Protein AF-A0A5C5FZW7-F1 (afdb_monomer)

Sequence (144 aa):
APRQLNELQSGMYRDGVKEFIIVDCRFDYEYEGGHIDGAINLSELADVEARLLNSANPPQPSTSDCAPAEGKTVLIFHCEFSAKRAPTSAKHLRNQDRQKNFAAYPNIFYPELYILQGGYEAYYKAYPVSPPHTCSAPLAGQDG

Solvent-accessible surface area (backbone atoms only — not comparable to full-atom values): 8297 Å² total; per-residue (Å²): 78,49,69,59,54,54,41,49,75,72,51,76,49,56,93,55,36,56,44,74,46,39,38,33,29,37,54,69,70,58,46,74,75,56,59,65,88,84,49,44,80,40,58,47,65,68,50,46,40,44,65,58,73,63,37,99,75,56,61,77,63,28,43,82,88,52,68,53,97,71,28,37,59,35,39,36,29,18,16,60,55,34,80,52,55,15,54,50,48,53,53,51,48,53,51,53,39,45,61,76,24,54,94,53,65,85,29,23,54,62,57,45,68,46,67,35,54,43,13,50,56,47,28,39,76,75,55,69,67,77,72,89,73,76,73,79,73,77,80,78,83,86,80,134

Radius of gyration: 17.99 Å; Cα contacts (8 Å, |Δi|>4): 221; chains: 1; bounding box: 35×36×67 Å

Organism: NCBI:txid5288

Foldseek 3Di:
DLVVVVCVVVVVPQQAELEEAEEELEDPVVVLQDDDPRHDYDVDLVSLCCVAPVDPDQADWDAPVDADNSHAYAYEFFYQQLPPRRVVSQVSNVVVQCVVCVVVPPTGRHNHYYYDHGGPNVNCVVPPDDNDDPPPDPPDDDDD

Structure (mmCIF, N/CA/C/O backbone):
data_AF-A0A5C5FZW7-F1
#
_entry.id   AF-A0A5C5FZW7-F1
#
loop_
_atom_site.group_PDB
_atom_site.id
_atom_site.type_symbol
_atom_site.label_atom_id
_atom_site.label_alt_id
_atom_site.label_comp_id
_atom_site.label_asym_id
_atom_site.label_entity_id
_atom_site.label_seq_id
_atom_site.pdbx_PDB_ins_code
_atom_site.Cartn_x
_atom_site.Cartn_y
_atom_site.Cartn_z
_atom_site.occupancy
_atom_site.B_iso_or_equiv
_atom_site.auth_seq_id
_atom_site.auth_comp_id
_atom_site.auth_asym_id
_atom_site.auth_atom_id
_atom_site.pdbx_PDB_model_num
ATOM 1 N N . ALA A 1 1 ? -10.635 -5.427 -1.642 1.00 92.75 1 ALA A N 1
ATOM 2 C CA . ALA A 1 1 ? -11.636 -5.321 -0.548 1.00 92.75 1 ALA A CA 1
ATOM 3 C C . ALA A 1 1 ? -11.242 -6.230 0.626 1.00 92.75 1 ALA A C 1
ATOM 5 O O . ALA A 1 1 ? -10.437 -7.126 0.387 1.00 92.75 1 ALA A O 1
ATOM 6 N N . PRO A 1 2 ? -11.791 -6.060 1.850 1.00 96.38 2 PRO A N 1
ATOM 7 C CA . PRO A 1 2 ? -11.412 -6.849 3.033 1.00 96.38 2 PRO A CA 1
ATOM 8 C C . PRO A 1 2 ? -11.399 -8.362 2.829 1.00 96.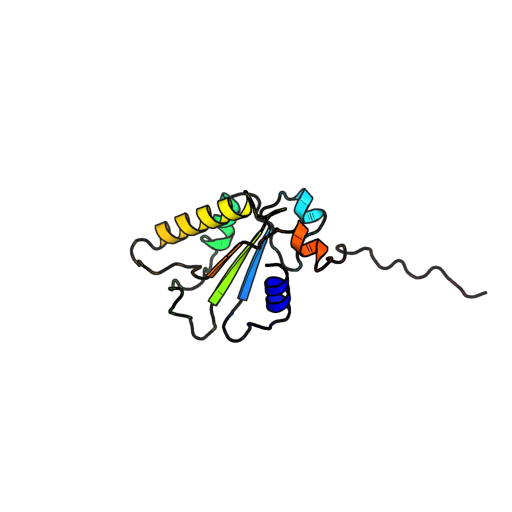38 2 PRO A C 1
ATOM 10 O O . PRO A 1 2 ? -10.430 -9.026 3.177 1.00 96.38 2 PRO A O 1
ATOM 13 N N . ARG A 1 3 ? -12.432 -8.896 2.168 1.00 97.38 3 ARG A N 1
ATOM 14 C CA . ARG A 1 3 ? -12.528 -10.325 1.851 1.00 97.38 3 ARG A CA 1
ATOM 15 C C . ARG A 1 3 ? -11.307 -10.861 1.094 1.00 97.38 3 ARG A C 1
ATOM 17 O O . ARG A 1 3 ? -10.794 -11.908 1.457 1.00 97.38 3 ARG A O 1
ATOM 24 N N . GLN A 1 4 ? -10.834 -10.140 0.079 1.00 96.8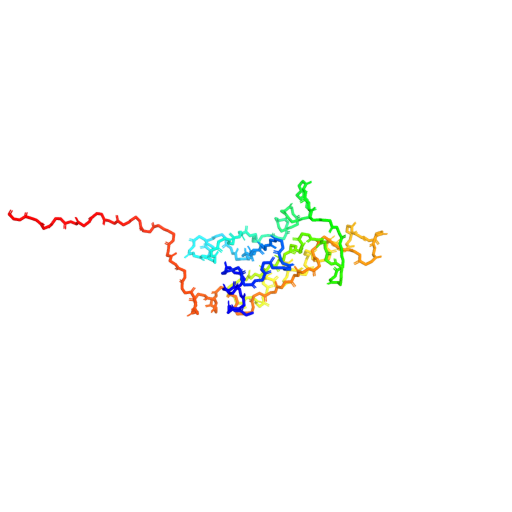8 4 GLN A N 1
ATOM 25 C CA . GLN A 1 4 ? -9.694 -10.582 -0.733 1.00 96.88 4 GLN A CA 1
ATOM 26 C C . GLN A 1 4 ? -8.389 -10.579 0.066 1.00 96.88 4 GLN A C 1
ATOM 28 O O . GLN A 1 4 ? -7.539 -11.431 -0.159 1.00 96.88 4 GLN A O 1
ATOM 33 N N . LEU A 1 5 ? -8.231 -9.639 1.005 1.00 97.12 5 LEU A N 1
ATOM 34 C CA . LEU A 1 5 ? -7.070 -9.626 1.891 1.00 97.12 5 LEU A CA 1
ATOM 35 C C . LEU A 1 5 ? -7.092 -10.826 2.847 1.00 97.12 5 LEU A C 1
ATOM 37 O O . LEU A 1 5 ? -6.075 -11.492 3.001 1.00 97.12 5 LEU A O 1
ATOM 41 N N . ASN A 1 6 ? -8.257 -11.159 3.404 1.00 96.31 6 ASN A N 1
ATOM 42 C CA . ASN A 1 6 ? -8.406 -12.345 4.246 1.00 96.31 6 ASN A CA 1
ATOM 43 C C . ASN A 1 6 ? -8.139 -13.653 3.464 1.00 96.31 6 ASN A C 1
ATOM 45 O O . ASN A 1 6 ? -7.450 -14.540 3.956 1.00 96.31 6 ASN A O 1
ATOM 49 N N . GLU A 1 7 ? -8.623 -13.765 2.220 1.00 96.25 7 GLU A N 1
ATOM 50 C CA . GLU A 1 7 ? -8.307 -14.892 1.317 1.00 96.25 7 GLU A CA 1
ATOM 51 C C . GLU A 1 7 ? -6.802 -14.966 0.977 1.00 96.25 7 GLU A C 1
ATOM 53 O O . GLU A 1 7 ? -6.219 -16.049 0.888 1.00 96.25 7 GLU A O 1
ATOM 58 N N . LEU A 1 8 ? -6.139 -13.816 0.815 1.00 95.62 8 LEU A N 1
ATOM 59 C CA . LEU A 1 8 ? -4.690 -13.750 0.620 1.00 95.62 8 LEU A CA 1
ATOM 60 C C . LEU A 1 8 ? -3.930 -14.272 1.841 1.00 95.62 8 LEU A C 1
ATOM 62 O O . LEU A 1 8 ? -3.050 -15.120 1.688 1.00 95.62 8 LEU A O 1
ATOM 66 N N . GLN A 1 9 ? -4.320 -13.846 3.042 1.00 94.88 9 GLN A N 1
ATOM 67 C CA . GLN A 1 9 ? -3.727 -14.316 4.295 1.00 94.88 9 GLN A CA 1
ATOM 68 C C . GLN A 1 9 ? -3.982 -15.808 4.553 1.00 94.88 9 GLN A C 1
ATOM 70 O O . GLN A 1 9 ? -3.108 -16.491 5.084 1.00 94.88 9 GLN A O 1
ATOM 75 N N . SER A 1 10 ? -5.117 -16.361 4.107 1.00 94.50 10 SER A N 1
ATOM 76 C CA . SER A 1 10 ? -5.382 -17.805 4.202 1.00 94.50 10 SER A CA 1
ATOM 77 C C . SER A 1 10 ? -4.556 -18.649 3.221 1.00 94.50 10 SER A C 1
ATOM 79 O O . SER A 1 10 ? -4.626 -19.877 3.254 1.00 94.50 10 SER A O 1
ATOM 81 N N . GLY A 1 11 ? -3.783 -18.018 2.330 1.00 93.69 11 GLY A N 1
ATOM 82 C CA . GLY A 1 11 ? -2.943 -18.695 1.346 1.00 93.69 11 GLY A CA 1
ATOM 83 C C . GLY A 1 11 ? -3.659 -19.082 0.052 1.00 93.69 11 GLY A C 1
ATOM 84 O O . GLY A 1 11 ? -3.119 -19.883 -0.707 1.00 93.69 11 GLY A O 1
ATOM 85 N N . MET A 1 12 ? -4.838 -18.519 -0.234 1.00 93.50 12 MET A N 1
ATOM 86 C CA . MET A 1 12 ? -5.625 -18.868 -1.426 1.00 93.50 12 MET A CA 1
ATOM 87 C C . MET A 1 12 ? -4.918 -18.523 -2.754 1.00 93.50 12 MET A C 1
ATOM 89 O O . MET A 1 12 ? -5.231 -19.118 -3.779 1.00 93.50 12 MET A O 1
ATOM 93 N N . TYR A 1 13 ? -3.949 -17.599 -2.745 1.00 90.75 13 TYR A N 1
ATOM 94 C CA . TYR A 1 13 ? -3.247 -17.108 -3.944 1.00 90.75 13 TYR A CA 1
ATOM 95 C C . TYR A 1 13 ? -1.761 -17.518 -4.019 1.00 90.75 13 TYR A C 1
ATOM 97 O O . TYR A 1 13 ? -0.978 -16.879 -4.723 1.00 90.75 13 TYR A O 1
ATOM 105 N N . ARG A 1 14 ? -1.350 -18.576 -3.303 1.00 88.38 14 ARG A N 1
ATOM 106 C CA . ARG A 1 14 ? 0.059 -19.023 -3.225 1.00 88.38 14 ARG A CA 1
ATOM 107 C C . ARG A 1 14 ? 0.693 -19.361 -4.578 1.00 88.38 14 ARG A C 1
ATOM 109 O O . ARG A 1 14 ? 1.889 -19.165 -4.737 1.00 88.38 14 ARG A O 1
ATOM 116 N N . ASP A 1 15 ? -0.097 -19.799 -5.555 1.00 87.00 15 ASP A N 1
ATOM 117 C CA . ASP A 1 15 ? 0.419 -20.233 -6.862 1.00 87.00 15 ASP A CA 1
ATOM 118 C C . ASP A 1 15 ? 0.916 -19.076 -7.755 1.00 87.00 15 ASP A C 1
ATOM 120 O O . ASP A 1 15 ? 1.585 -19.314 -8.756 1.00 87.00 15 ASP A O 1
ATOM 124 N N . GLY A 1 16 ? 0.613 -17.816 -7.411 1.00 86.25 16 GLY A N 1
ATOM 125 C CA . GLY A 1 16 ? 1.070 -16.633 -8.162 1.00 86.25 16 GLY A CA 1
ATOM 126 C C . GLY A 1 16 ? 1.688 -15.526 -7.306 1.00 86.25 16 GLY A C 1
ATOM 127 O O . GLY A 1 16 ? 2.264 -14.571 -7.840 1.00 86.25 16 GLY A O 1
ATOM 128 N N . VAL A 1 17 ? 1.586 -15.644 -5.983 1.00 92.88 17 VAL A N 1
ATOM 129 C CA . VAL A 1 17 ? 2.094 -14.668 -5.022 1.00 92.88 17 VAL A CA 1
ATOM 130 C C . VAL A 1 17 ? 3.233 -15.304 -4.242 1.00 92.88 17 VAL A C 1
ATOM 132 O O . VAL A 1 17 ? 3.004 -16.185 -3.417 1.00 92.88 17 VAL A O 1
ATOM 135 N N . LYS A 1 18 ? 4.453 -14.813 -4.484 1.00 93.06 18 LYS A N 1
ATOM 136 C CA . LYS A 1 18 ? 5.646 -15.216 -3.731 1.00 93.06 18 LYS A CA 1
ATOM 137 C C . LYS A 1 18 ? 5.511 -14.806 -2.269 1.00 93.06 18 LYS A C 1
ATOM 139 O O . LYS A 1 18 ? 5.731 -15.592 -1.355 1.00 93.06 18 LYS A O 1
ATOM 144 N N . GLU A 1 19 ? 5.158 -13.542 -2.076 1.00 93.69 19 GLU A N 1
ATOM 145 C CA . GLU A 1 19 ? 4.949 -12.918 -0.779 1.00 93.69 19 GLU A CA 1
ATOM 146 C C . GLU A 1 19 ? 4.035 -11.699 -0.942 1.00 93.69 19 GLU A C 1
ATOM 148 O O . GLU A 1 19 ? 3.874 -11.154 -2.040 1.00 93.69 19 GLU A O 1
ATOM 153 N N . PHE A 1 20 ? 3.456 -11.239 0.161 1.00 96.81 20 PHE A N 1
ATOM 154 C CA . PHE A 1 20 ? 2.706 -9.993 0.192 1.00 96.81 20 PHE A CA 1
ATOM 155 C C . PHE A 1 20 ? 3.105 -9.157 1.404 1.00 96.81 20 PHE A C 1
ATOM 157 O O . PHE A 1 20 ? 3.476 -9.690 2.447 1.00 96.81 20 PHE A O 1
ATOM 164 N N . ILE A 1 21 ? 3.013 -7.838 1.259 1.00 97.75 21 ILE A N 1
ATOM 165 C CA . ILE A 1 21 ? 3.336 -6.870 2.305 1.00 97.75 21 ILE A CA 1
ATOM 166 C C . ILE A 1 21 ? 2.120 -5.973 2.501 1.00 97.75 21 ILE A C 1
ATOM 168 O O . ILE A 1 21 ? 1.691 -5.275 1.577 1.00 97.75 21 ILE A O 1
ATOM 172 N N . ILE A 1 22 ? 1.569 -5.988 3.712 1.00 98.62 22 ILE A N 1
ATOM 173 C CA . ILE A 1 22 ? 0.482 -5.096 4.114 1.00 98.62 22 ILE A CA 1
ATOM 174 C C . ILE A 1 22 ? 1.120 -3.856 4.742 1.00 98.62 22 ILE A C 1
ATOM 176 O O . ILE A 1 22 ? 1.834 -3.959 5.735 1.00 98.62 22 ILE A O 1
ATOM 180 N N . VAL A 1 23 ? 0.886 -2.691 4.149 1.00 98.75 23 VAL A N 1
ATOM 181 C CA . VAL A 1 23 ? 1.433 -1.410 4.601 1.00 98.75 23 VAL A CA 1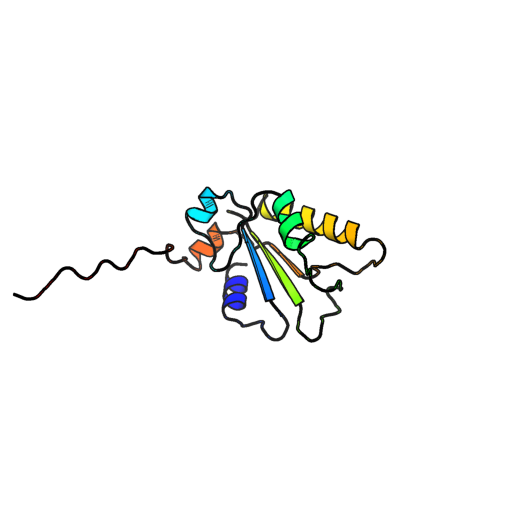
ATOM 182 C C . VAL A 1 23 ? 0.316 -0.588 5.234 1.00 98.75 23 VAL A C 1
ATOM 184 O O . VAL A 1 23 ? -0.579 -0.104 4.532 1.00 98.75 23 VAL A O 1
ATOM 187 N N . ASP A 1 24 ? 0.385 -0.415 6.553 1.00 98.75 24 ASP A N 1
ATOM 188 C CA . ASP A 1 24 ? -0.489 0.484 7.301 1.00 98.75 24 ASP A CA 1
ATOM 189 C C . ASP A 1 24 ? 0.121 1.892 7.318 1.00 98.75 24 ASP A C 1
ATOM 191 O O . ASP A 1 24 ? 1.135 2.144 7.971 1.00 98.75 24 ASP A O 1
ATOM 195 N N . CYS A 1 25 ? -0.500 2.817 6.586 1.00 98.56 25 CYS A N 1
ATOM 196 C CA . CYS A 1 25 ? -0.093 4.222 6.496 1.00 98.56 25 CYS A CA 1
ATOM 197 C C . CYS A 1 25 ? -0.754 5.116 7.553 1.00 98.56 25 CYS A C 1
ATOM 199 O O . CYS A 1 25 ? -0.833 6.335 7.364 1.00 98.56 25 CYS A O 1
ATOM 201 N N . ARG A 1 26 ? -1.354 4.540 8.597 1.00 98.56 26 ARG A N 1
ATOM 202 C CA . ARG A 1 26 ? -1.852 5.314 9.736 1.00 98.56 26 ARG A CA 1
ATOM 203 C C . ARG A 1 26 ? -0.708 5.776 10.633 1.00 98.56 26 ARG A C 1
ATOM 205 O O . ARG A 1 26 ? 0.423 5.333 10.469 1.00 98.56 26 ARG A O 1
ATOM 212 N N . PHE A 1 27 ? -1.005 6.693 11.548 1.00 98.00 27 PHE A N 1
ATOM 213 C CA . PHE A 1 27 ? -0.039 7.100 12.560 1.00 98.00 27 PHE A CA 1
ATOM 214 C C . PHE A 1 27 ? 0.216 5.958 13.543 1.00 98.00 27 PHE A C 1
ATOM 216 O O . PHE A 1 27 ? -0.657 5.118 13.762 1.00 98.00 27 PHE A O 1
ATOM 223 N N . ASP A 1 28 ? 1.383 5.984 14.171 1.00 97.31 28 ASP A N 1
ATOM 224 C CA . ASP A 1 28 ? 1.878 4.924 15.047 1.00 97.31 28 ASP A CA 1
ATOM 225 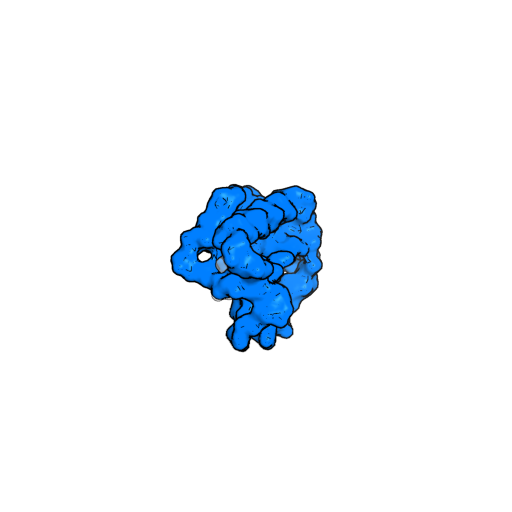C C . ASP A 1 28 ? 0.861 4.571 16.146 1.00 97.31 28 ASP A C 1
ATOM 227 O O . ASP A 1 28 ? 0.537 3.404 16.339 1.00 97.31 28 ASP A O 1
ATOM 231 N N . TYR A 1 29 ? 0.226 5.570 16.771 1.00 96.81 29 TYR A N 1
ATOM 232 C CA . TYR A 1 29 ? -0.787 5.340 17.812 1.00 96.81 29 TYR A CA 1
ATOM 233 C C . TYR A 1 29 ? -2.065 4.644 17.301 1.00 96.81 29 TYR A C 1
ATOM 235 O O . TYR A 1 29 ? -2.718 3.922 18.053 1.00 96.81 29 TYR A O 1
ATOM 243 N N . GLU A 1 30 ? -2.454 4.850 16.035 1.00 97.19 30 GLU A N 1
ATOM 244 C CA . GLU A 1 30 ? -3.595 4.147 15.427 1.00 97.19 30 GLU A CA 1
ATOM 245 C C . GLU A 1 30 ? -3.234 2.684 15.145 1.00 97.19 30 GLU A C 1
ATOM 247 O O . GLU A 1 30 ? -4.074 1.800 15.303 1.00 97.19 30 GLU A O 1
ATOM 252 N N . TYR A 1 31 ? -1.989 2.437 14.728 1.00 97.31 31 TYR A N 1
ATOM 253 C CA . TYR A 1 31 ? -1.457 1.101 14.476 1.00 97.31 31 TYR A CA 1
ATOM 254 C C . TYR A 1 31 ? -1.284 0.303 15.778 1.00 97.31 31 TYR A C 1
ATOM 256 O O . TYR A 1 31 ? -1.711 -0.850 15.866 1.00 97.31 31 TYR A O 1
ATOM 264 N N . GLU A 1 32 ? -0.718 0.923 16.815 1.00 95.81 32 GLU A N 1
ATOM 265 C CA . GLU A 1 32 ? -0.564 0.345 18.157 1.00 95.81 32 GLU A CA 1
ATOM 266 C C . GLU A 1 32 ? -1.915 0.027 18.809 1.00 95.81 32 GLU A C 1
ATOM 268 O O . GLU A 1 32 ? -2.052 -0.992 19.484 1.00 95.81 32 GLU A O 1
ATOM 273 N N . GLY A 1 33 ? -2.935 0.855 18.557 1.00 94.69 33 GLY A N 1
ATOM 274 C CA . GLY A 1 33 ? -4.309 0.616 19.006 1.00 94.69 33 GLY A CA 1
ATOM 275 C C . GLY A 1 33 ? -5.003 -0.578 18.334 1.00 94.69 33 GLY A C 1
ATOM 276 O O . GLY A 1 33 ? -6.089 -0.973 18.760 1.00 94.69 33 GLY A O 1
ATOM 277 N N . GLY A 1 34 ? -4.394 -1.157 17.298 1.00 94.88 34 GLY A N 1
ATOM 278 C CA . GLY A 1 34 ? -4.878 -2.328 16.575 1.00 94.88 34 GLY A CA 1
ATOM 279 C C . GLY A 1 34 ? -4.613 -2.198 15.079 1.00 94.88 34 GLY A C 1
ATOM 280 O O . GLY A 1 34 ? -4.886 -1.160 14.478 1.00 94.88 34 GLY A O 1
ATOM 281 N N . HIS A 1 35 ? -4.105 -3.261 14.464 1.00 97.31 35 HIS A N 1
ATOM 282 C CA . HIS A 1 35 ? -3.732 -3.302 13.052 1.00 97.31 35 HIS A CA 1
ATOM 283 C C . HIS A 1 35 ? -4.045 -4.669 12.443 1.00 97.31 35 HIS A C 1
ATOM 285 O O . HIS A 1 35 ? -4.323 -5.636 13.150 1.00 97.31 35 HIS A O 1
ATOM 291 N N . ILE A 1 36 ? -4.039 -4.743 11.110 1.00 97.25 36 ILE A N 1
ATOM 292 C CA . ILE A 1 36 ? -4.217 -6.010 10.394 1.00 97.25 36 ILE A CA 1
ATOM 293 C C . ILE A 1 36 ? -3.017 -6.910 10.690 1.00 97.25 36 ILE A C 1
ATOM 295 O O . ILE A 1 36 ? -1.881 -6.449 10.618 1.00 97.25 36 ILE A O 1
ATOM 299 N N . ASP A 1 37 ? -3.262 -8.186 10.990 1.00 95.31 37 ASP A N 1
ATOM 300 C CA . ASP A 1 37 ? -2.191 -9.138 11.291 1.00 95.31 37 ASP A CA 1
ATOM 301 C C . ASP A 1 37 ? -1.133 -9.193 10.172 1.00 95.31 37 ASP A C 1
ATOM 303 O O . ASP A 1 37 ? -1.457 -9.243 8.981 1.00 95.31 37 ASP A O 1
ATOM 307 N N . GLY A 1 38 ? 0.141 -9.140 10.561 1.00 95.50 38 GLY A N 1
ATOM 308 C CA . GLY A 1 38 ? 1.278 -9.089 9.639 1.00 95.50 38 GLY A CA 1
ATOM 309 C C . GLY A 1 38 ? 1.482 -7.760 8.895 1.00 95.50 38 GLY A C 1
ATOM 310 O O . GLY A 1 38 ? 2.360 -7.691 8.032 1.00 95.50 38 GLY A O 1
ATOM 311 N N . ALA A 1 39 ? 0.709 -6.707 9.190 1.00 98.00 39 ALA A N 1
ATOM 312 C CA . ALA A 1 39 ? 0.980 -5.380 8.645 1.00 98.00 39 ALA A CA 1
ATOM 313 C C . ALA A 1 39 ? 2.289 -4.793 9.185 1.00 98.00 39 ALA A C 1
ATOM 315 O O . ALA A 1 39 ? 2.718 -5.092 10.293 1.00 98.00 39 ALA A O 1
ATOM 316 N N . ILE A 1 40 ? 2.924 -3.938 8.387 1.00 98.12 40 ILE A N 1
ATOM 317 C CA . ILE A 1 40 ? 4.011 -3.061 8.825 1.00 98.12 40 ILE A CA 1
ATOM 318 C C . ILE A 1 40 ? 3.510 -1.620 8.817 1.00 98.12 40 ILE A C 1
ATOM 320 O O . ILE A 1 40 ? 2.812 -1.206 7.887 1.00 98.12 40 ILE A O 1
ATOM 324 N N . ASN A 1 41 ? 3.873 -0.844 9.835 1.00 98.44 41 ASN A N 1
ATOM 325 C CA . ASN A 1 41 ? 3.511 0.565 9.901 1.00 98.44 41 ASN A CA 1
ATOM 326 C C . ASN A 1 41 ? 4.557 1.428 9.190 1.00 98.44 41 ASN A C 1
ATOM 328 O O . ASN A 1 41 ? 5.734 1.378 9.536 1.00 98.44 41 ASN A O 1
ATOM 332 N N . LEU A 1 42 ? 4.124 2.186 8.180 1.00 98.31 42 LEU A N 1
ATOM 333 C CA . LEU A 1 42 ? 4.940 3.157 7.446 1.00 98.31 42 LEU A CA 1
ATOM 334 C C . LEU A 1 42 ? 4.097 4.424 7.254 1.00 98.31 42 LEU A C 1
ATOM 336 O O . LEU A 1 42 ? 3.392 4.578 6.249 1.00 98.31 42 LEU A O 1
ATOM 340 N N . SER A 1 43 ? 4.115 5.290 8.267 1.00 96.69 43 SER A N 1
ATOM 341 C CA . SER A 1 43 ? 3.310 6.514 8.341 1.00 96.69 43 SER A CA 1
ATOM 342 C C . SER A 1 43 ? 3.860 7.632 7.443 1.00 96.69 43 SER A C 1
ATOM 344 O O . SER A 1 43 ? 3.079 8.370 6.835 1.00 96.69 43 SER A O 1
ATOM 346 N N . GLU A 1 44 ? 5.183 7.691 7.272 1.00 97.75 44 GLU A N 1
ATOM 347 C CA . GLU A 1 44 ? 5.876 8.705 6.477 1.00 97.75 44 GLU A CA 1
ATOM 348 C C . GLU A 1 44 ? 6.329 8.194 5.100 1.00 97.75 44 GLU A C 1
ATOM 350 O O . GLU A 1 44 ? 6.760 7.053 4.920 1.00 97.75 44 GLU A O 1
ATOM 355 N N . LEU A 1 45 ? 6.282 9.073 4.091 1.00 97.94 45 LEU A N 1
ATOM 356 C CA . LEU A 1 45 ? 6.660 8.728 2.711 1.00 97.94 45 LEU A CA 1
ATOM 357 C C . LEU A 1 45 ? 8.130 8.306 2.583 1.00 97.94 45 LEU A C 1
ATOM 359 O O . LEU A 1 45 ? 8.446 7.411 1.799 1.00 97.94 45 LEU A O 1
ATOM 363 N N . ALA A 1 46 ? 9.008 8.933 3.368 1.00 97.12 46 ALA A N 1
ATOM 364 C CA . ALA A 1 46 ? 10.426 8.598 3.396 1.00 97.12 46 ALA A CA 1
ATOM 365 C C . ALA A 1 46 ? 10.653 7.157 3.881 1.00 97.12 46 ALA A C 1
ATOM 367 O O . ALA A 1 46 ? 11.465 6.444 3.295 1.00 97.12 46 ALA A O 1
ATOM 368 N N . ASP A 1 47 ? 9.888 6.700 4.876 1.00 96.69 47 ASP A N 1
ATOM 369 C CA . ASP A 1 47 ? 9.989 5.335 5.399 1.00 96.69 47 ASP A CA 1
ATOM 370 C C . ASP A 1 47 ? 9.449 4.309 4.401 1.00 96.69 47 ASP A C 1
ATOM 372 O O . ASP A 1 47 ? 10.023 3.230 4.245 1.00 96.69 47 ASP A O 1
ATOM 376 N N . VAL A 1 48 ? 8.392 4.662 3.658 1.00 97.12 48 VAL A N 1
ATOM 377 C CA . VAL A 1 48 ? 7.879 3.854 2.539 1.00 97.12 48 VAL A CA 1
ATOM 378 C C . VAL A 1 48 ? 8.964 3.630 1.487 1.00 97.12 48 VAL A C 1
ATOM 380 O O . VAL A 1 48 ? 9.210 2.490 1.085 1.00 97.12 48 VAL A O 1
ATOM 383 N N . GLU A 1 49 ? 9.642 4.693 1.052 1.00 95.69 49 GLU A N 1
ATOM 384 C CA . GLU A 1 49 ? 10.728 4.584 0.078 1.00 95.69 49 GLU A CA 1
ATOM 385 C C . GLU A 1 49 ? 11.923 3.807 0.647 1.00 95.69 49 GLU A C 1
ATOM 387 O O . GLU A 1 49 ? 12.431 2.885 -0.000 1.00 95.69 49 GLU A O 1
ATOM 392 N N . ALA A 1 50 ? 12.348 4.146 1.867 1.00 95.44 50 ALA A N 1
ATOM 393 C CA . ALA A 1 50 ? 13.478 3.519 2.535 1.00 95.44 50 ALA A CA 1
ATOM 394 C C . ALA A 1 50 ? 13.279 2.005 2.673 1.00 95.44 50 ALA A C 1
ATOM 396 O O . ALA A 1 50 ? 14.155 1.219 2.309 1.00 95.44 50 ALA A O 1
ATOM 397 N N . ARG A 1 51 ? 12.097 1.589 3.139 1.00 95.44 51 ARG A N 1
ATOM 398 C CA . ARG A 1 51 ? 11.778 0.185 3.395 1.00 95.44 51 ARG A CA 1
ATOM 399 C C . ARG A 1 51 ? 11.566 -0.627 2.122 1.00 95.44 51 ARG A C 1
ATOM 401 O O . ARG A 1 51 ? 11.933 -1.799 2.108 1.00 95.44 51 ARG A O 1
ATOM 408 N N . LEU A 1 52 ? 10.955 -0.052 1.086 1.00 95.75 52 LEU A N 1
ATOM 409 C CA . LEU A 1 52 ? 10.536 -0.820 -0.092 1.00 95.75 52 LEU A CA 1
ATOM 410 C C . LEU A 1 52 ? 11.512 -0.697 -1.267 1.00 95.75 52 LEU A C 1
ATOM 412 O O . LEU A 1 52 ? 11.745 -1.688 -1.951 1.00 95.75 52 LEU A O 1
ATOM 416 N N . LEU A 1 53 ? 12.107 0.476 -1.505 1.00 94.25 53 LEU A N 1
ATOM 417 C CA . LEU A 1 53 ? 12.966 0.726 -2.674 1.00 94.25 53 LEU A CA 1
ATOM 418 C C . LEU A 1 53 ? 14.452 0.889 -2.342 1.00 94.25 53 LEU A C 1
ATOM 420 O O . LEU A 1 53 ? 15.269 0.779 -3.254 1.00 94.25 53 LEU A O 1
ATOM 424 N N . ASN A 1 54 ? 14.806 1.221 -1.097 1.00 91.31 54 ASN A N 1
ATOM 425 C CA . ASN A 1 54 ? 16.201 1.329 -0.638 1.00 91.31 54 ASN A CA 1
ATOM 426 C C . ASN A 1 54 ? 16.625 0.143 0.245 1.00 91.31 54 ASN A C 1
ATOM 428 O O . ASN A 1 54 ? 17.704 0.177 0.838 1.00 91.31 54 ASN A O 1
ATOM 432 N N . SER A 1 55 ? 15.794 -0.899 0.350 1.00 83.94 55 SER A N 1
ATOM 433 C CA . SER A 1 55 ? 16.180 -2.121 1.050 1.00 83.94 55 SER A CA 1
ATOM 434 C C . SER A 1 55 ? 17.346 -2.805 0.333 1.00 83.94 55 SER A C 1
ATOM 436 O O . SER A 1 55 ? 17.568 -2.602 -0.859 1.00 83.94 55 SER A O 1
ATOM 438 N N . ALA A 1 56 ? 18.103 -3.631 1.057 1.00 80.00 56 ALA A N 1
ATOM 439 C CA . ALA A 1 56 ? 19.273 -4.305 0.493 1.00 80.00 56 ALA A CA 1
ATOM 440 C C . ALA A 1 56 ? 18.927 -5.226 -0.693 1.00 80.00 56 ALA A C 1
ATOM 442 O O . ALA A 1 56 ? 19.770 -5.444 -1.555 1.00 80.00 56 ALA A O 1
ATOM 443 N N . ASN A 1 57 ? 17.697 -5.750 -0.731 1.00 81.62 57 ASN A N 1
ATOM 444 C CA . ASN A 1 57 ? 17.246 -6.736 -1.709 1.00 81.62 57 ASN A CA 1
ATOM 445 C C . ASN A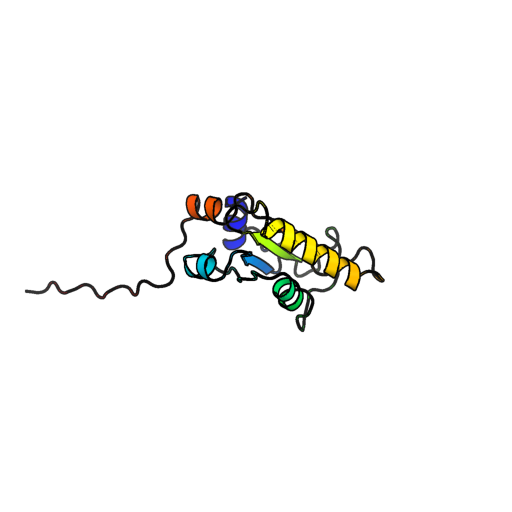 1 57 ? 15.795 -6.444 -2.149 1.00 81.62 57 ASN A C 1
ATOM 447 O O . ASN A 1 57 ? 14.884 -7.153 -1.712 1.00 81.62 57 ASN A O 1
ATOM 451 N N . PRO A 1 58 ? 15.531 -5.414 -2.976 1.00 85.69 58 PRO A N 1
ATOM 452 C CA . PRO A 1 58 ? 14.223 -5.283 -3.610 1.00 85.69 58 PRO A CA 1
ATOM 453 C C . PRO A 1 58 ? 13.980 -6.469 -4.568 1.00 85.69 58 PRO A C 1
ATOM 455 O O . PRO A 1 58 ? 14.944 -7.101 -5.021 1.00 85.69 58 PRO A O 1
ATOM 458 N N . PRO A 1 59 ? 12.717 -6.782 -4.916 1.00 90.19 59 PRO A N 1
ATOM 459 C CA . PRO A 1 59 ? 12.409 -7.786 -5.934 1.00 90.19 59 PRO A CA 1
ATOM 460 C C . PRO A 1 59 ? 13.099 -7.474 -7.266 1.00 90.19 59 PRO A C 1
ATOM 462 O O . PRO A 1 59 ? 13.465 -6.336 -7.532 1.00 90.19 59 PRO A O 1
ATOM 465 N N . GLN A 1 60 ? 13.254 -8.458 -8.150 1.00 89.88 60 GLN A N 1
ATOM 466 C CA . GLN A 1 60 ? 13.749 -8.171 -9.500 1.00 89.88 60 GLN A CA 1
ATOM 467 C C . GLN A 1 60 ? 12.719 -7.329 -10.280 1.00 89.88 60 GLN A C 1
ATOM 469 O O . GLN A 1 60 ? 11.541 -7.706 -10.306 1.00 89.88 60 GLN A O 1
ATOM 474 N N . PRO A 1 61 ? 13.125 -6.217 -10.933 1.00 91.88 61 PRO A N 1
ATOM 475 C CA . PRO A 1 61 ? 12.216 -5.415 -11.738 1.00 91.88 61 PRO A CA 1
ATOM 476 C C . PRO A 1 61 ? 11.517 -6.233 -12.822 1.00 91.88 61 PRO A C 1
ATOM 478 O O . PRO A 1 61 ? 12.152 -6.982 -13.563 1.00 91.88 61 PRO A O 1
ATOM 481 N N . SER A 1 62 ? 10.208 -6.056 -12.947 1.00 92.62 62 SER A N 1
ATOM 482 C CA . SER A 1 62 ? 9.375 -6.785 -13.904 1.00 92.62 62 SER A CA 1
ATOM 483 C C . SER A 1 62 ? 8.144 -5.971 -14.312 1.00 92.62 62 SER A C 1
ATOM 485 O O . SER A 1 62 ? 7.965 -4.817 -13.906 1.00 92.62 62 SER A O 1
ATOM 487 N N . THR A 1 63 ? 7.303 -6.558 -15.162 1.00 93.12 63 THR A N 1
ATOM 488 C CA . THR A 1 63 ? 5.994 -6.021 -15.546 1.00 93.12 63 THR A CA 1
ATOM 489 C C . THR A 1 63 ? 4.877 -6.845 -14.909 1.00 93.12 63 THR A C 1
ATOM 491 O O . THR A 1 63 ? 5.093 -7.952 -14.416 1.00 93.12 63 THR A O 1
ATOM 494 N N . SER A 1 64 ? 3.647 -6.333 -14.953 1.00 87.94 64 SER A N 1
ATOM 495 C CA . SER A 1 64 ? 2.472 -7.088 -14.503 1.00 87.94 64 SER A CA 1
ATOM 496 C C . SER A 1 64 ? 2.186 -8.331 -15.358 1.00 87.94 64 SER A C 1
ATOM 498 O O . SER A 1 64 ? 1.536 -9.247 -14.873 1.00 87.94 64 SER A O 1
ATOM 500 N N . ASP A 1 65 ? 2.706 -8.429 -16.580 1.00 89.06 65 ASP A N 1
ATOM 501 C CA . ASP A 1 65 ? 2.460 -9.591 -17.450 1.00 89.06 65 ASP A CA 1
ATOM 502 C C . ASP A 1 65 ? 3.560 -10.659 -17.339 1.00 89.06 65 ASP A C 1
ATOM 504 O O . ASP A 1 65 ? 3.359 -11.809 -17.724 1.00 89.06 65 ASP A O 1
ATOM 508 N N . CYS A 1 66 ? 4.713 -10.303 -16.768 1.00 83.44 66 CYS A N 1
ATOM 509 C CA . CYS A 1 66 ? 5.864 -11.187 -16.622 1.00 83.44 66 CYS A CA 1
ATOM 510 C C . CYS A 1 66 ? 6.103 -11.494 -15.140 1.00 83.44 66 CYS A C 1
ATOM 512 O O . CYS A 1 66 ? 6.790 -10.746 -14.445 1.00 83.44 66 CYS A O 1
ATOM 514 N N . ALA A 1 67 ? 5.540 -12.598 -14.646 1.00 74.94 67 ALA A N 1
ATOM 515 C CA . ALA A 1 67 ? 5.832 -13.086 -13.300 1.00 74.94 67 ALA A CA 1
ATOM 516 C C . ALA A 1 67 ? 7.154 -13.881 -13.281 1.00 74.94 67 ALA A C 1
ATOM 518 O O . ALA A 1 67 ? 7.358 -14.727 -14.156 1.00 74.94 67 ALA A O 1
ATOM 519 N N . PRO A 1 68 ? 8.034 -13.678 -12.283 1.00 79.44 68 PRO A N 1
ATOM 520 C CA . PRO A 1 68 ? 9.093 -14.637 -11.980 1.00 79.44 68 PRO A CA 1
ATOM 521 C C . PRO A 1 68 ? 8.508 -16.026 -11.689 1.00 79.44 68 PRO A C 1
ATOM 523 O O . PRO A 1 68 ? 7.372 -16.135 -11.229 1.00 79.44 68 PRO A O 1
ATOM 526 N N . ALA A 1 69 ? 9.299 -17.085 -11.887 1.00 82.56 69 ALA A N 1
ATOM 527 C CA . ALA A 1 69 ? 8.866 -18.463 -11.613 1.00 82.56 69 ALA A CA 1
ATOM 528 C C . ALA A 1 69 ? 8.416 -18.680 -10.154 1.00 82.56 69 ALA A C 1
ATOM 530 O O . ALA A 1 69 ? 7.566 -19.519 -9.886 1.00 82.56 69 ALA A O 1
ATOM 531 N N . GLU A 1 70 ? 8.971 -17.902 -9.223 1.00 83.56 70 GLU A N 1
ATOM 532 C CA . GLU A 1 70 ? 8.642 -17.939 -7.793 1.00 83.56 70 GLU A CA 1
ATOM 533 C C . GLU A 1 70 ? 7.370 -17.147 -7.434 1.00 83.56 70 GLU A C 1
ATOM 535 O O . GLU A 1 70 ? 6.970 -17.140 -6.274 1.00 83.56 70 GLU A O 1
ATOM 540 N N . GLY A 1 71 ? 6.745 -16.464 -8.399 1.00 89.06 71 GLY A N 1
ATOM 541 C CA . GLY A 1 71 ? 5.623 -15.551 -8.181 1.00 89.06 71 GLY A CA 1
ATOM 542 C C . GLY A 1 71 ? 6.055 -14.098 -7.956 1.00 89.06 71 GLY A C 1
ATOM 543 O O . GLY A 1 71 ? 7.237 -13.749 -8.028 1.00 89.06 71 GLY A O 1
ATOM 544 N N . LYS A 1 72 ? 5.078 -13.220 -7.705 1.00 90.75 72 LYS A N 1
ATOM 545 C CA . LYS A 1 72 ? 5.309 -11.779 -7.499 1.00 90.75 72 LYS A CA 1
ATOM 546 C C . LYS A 1 72 ? 5.194 -11.376 -6.032 1.00 90.75 72 LYS A C 1
ATOM 548 O O . LYS A 1 72 ? 4.426 -11.975 -5.281 1.00 90.75 72 LYS A O 1
ATOM 553 N N . THR A 1 73 ? 5.907 -10.315 -5.663 1.00 94.94 73 THR A N 1
ATOM 554 C CA . THR A 1 73 ? 5.709 -9.601 -4.396 1.00 94.94 73 THR A CA 1
ATOM 555 C C . THR A 1 73 ? 4.545 -8.621 -4.548 1.00 94.94 73 THR A C 1
ATOM 557 O O . THR A 1 73 ? 4.585 -7.742 -5.411 1.00 94.94 73 THR A O 1
ATOM 560 N N . VAL A 1 74 ? 3.506 -8.769 -3.723 1.00 96.88 74 VAL A N 1
ATOM 561 C CA . VAL A 1 74 ? 2.295 -7.932 -3.765 1.00 96.88 74 VAL A CA 1
ATOM 562 C C . VAL A 1 74 ? 2.308 -6.911 -2.633 1.00 96.88 74 VAL A C 1
ATOM 564 O O . VAL A 1 74 ? 2.445 -7.272 -1.468 1.00 96.88 74 VAL A O 1
ATOM 567 N N . LEU A 1 75 ? 2.102 -5.634 -2.950 1.00 98.38 75 LEU A N 1
ATOM 568 C CA . LEU A 1 75 ? 1.941 -4.581 -1.946 1.00 98.38 75 LEU A CA 1
ATOM 569 C C . LEU A 1 75 ? 0.465 -4.238 -1.744 1.00 98.38 75 LEU A C 1
ATOM 571 O O . LEU A 1 75 ? -0.256 -3.982 -2.710 1.00 98.38 75 LEU A O 1
ATOM 575 N N . ILE A 1 76 ? 0.027 -4.167 -0.488 1.00 98.75 76 ILE A N 1
ATOM 576 C CA . ILE A 1 76 ? -1.326 -3.754 -0.112 1.00 98.75 76 ILE A CA 1
ATOM 577 C C . ILE A 1 76 ? -1.229 -2.559 0.829 1.00 98.75 76 ILE A C 1
ATOM 579 O O . ILE A 1 76 ? -0.916 -2.706 2.004 1.00 98.75 76 ILE A O 1
ATOM 583 N N . PHE A 1 77 ? -1.532 -1.369 0.319 1.00 98.81 77 PHE A N 1
ATOM 584 C CA . PHE A 1 77 ? -1.577 -0.145 1.112 1.00 98.81 77 PHE A CA 1
ATOM 585 C C . PHE A 1 77 ? -2.955 0.046 1.743 1.00 98.81 77 PHE A C 1
ATOM 587 O O . PHE A 1 77 ? -3.983 -0.094 1.073 1.00 98.81 77 PHE A O 1
ATOM 594 N N . HIS A 1 78 ? -2.995 0.452 3.009 1.00 98.81 78 HIS A N 1
ATOM 595 C CA . HIS A 1 78 ? -4.225 0.899 3.652 1.00 98.81 78 HIS A CA 1
ATOM 596 C C . HIS A 1 78 ? -3.973 2.030 4.648 1.00 98.81 78 HIS A C 1
ATOM 598 O O . HIS A 1 78 ? -2.849 2.315 5.043 1.00 98.81 78 HIS A O 1
ATOM 604 N N . CYS A 1 79 ? -5.033 2.748 4.999 1.00 98.56 79 CYS A N 1
ATOM 605 C CA . CYS A 1 79 ? -5.031 3.593 6.189 1.00 98.56 79 CYS A CA 1
ATOM 606 C C . CYS A 1 79 ? -6.364 3.389 6.918 1.00 98.56 79 CYS A C 1
ATOM 608 O O . CYS A 1 79 ? -6.959 2.327 6.757 1.00 98.56 79 CYS A O 1
ATOM 610 N N . GLU A 1 80 ? -6.878 4.376 7.658 1.00 98.44 80 GLU A N 1
ATOM 611 C CA . GLU A 1 80 ? -8.154 4.204 8.378 1.00 98.44 80 GLU A CA 1
ATOM 612 C C . GLU A 1 80 ? -9.322 3.907 7.425 1.00 98.44 80 GLU A C 1
ATOM 614 O O . GLU A 1 80 ? -9.948 2.860 7.519 1.00 98.44 80 GLU A O 1
ATOM 619 N N . PHE A 1 81 ? -9.513 4.767 6.417 1.00 98.00 81 PHE A N 1
ATOM 620 C CA . PHE A 1 81 ? -10.556 4.618 5.387 1.00 98.00 81 PHE A CA 1
ATOM 621 C C . PHE A 1 81 ? -9.998 4.409 3.969 1.00 98.00 81 PHE A C 1
ATOM 623 O O . PHE A 1 81 ? -10.739 4.401 2.990 1.00 98.00 81 PHE A O 1
ATOM 630 N N . SER A 1 82 ? -8.670 4.339 3.829 1.00 97.81 82 SER A N 1
ATOM 631 C CA . SER A 1 82 ? -7.953 4.284 2.539 1.00 97.81 82 SER A CA 1
ATOM 632 C C . SER A 1 82 ? -8.296 5.389 1.523 1.00 97.81 82 SER A C 1
ATOM 634 O O . SER A 1 82 ? -8.069 5.226 0.329 1.00 97.81 82 SER A O 1
ATOM 636 N N . ALA A 1 83 ? -8.796 6.542 1.979 1.00 96.88 83 ALA A N 1
ATOM 637 C CA . ALA A 1 83 ? -9.221 7.636 1.098 1.00 96.88 83 ALA A CA 1
ATOM 638 C C . ALA A 1 83 ? -8.117 8.660 0.768 1.00 96.88 83 ALA A C 1
ATOM 640 O O . ALA A 1 83 ? -8.202 9.347 -0.246 1.00 96.88 83 ALA A O 1
ATOM 641 N N . LYS A 1 84 ? -7.084 8.792 1.617 1.00 97.94 84 LYS A N 1
ATOM 642 C CA . LYS A 1 84 ? -6.052 9.839 1.465 1.00 97.94 84 LYS A CA 1
ATOM 643 C C . LYS A 1 84 ? -4.627 9.337 1.673 1.00 97.94 84 LYS A C 1
ATOM 645 O O . LYS A 1 84 ? -3.840 9.382 0.731 1.00 97.94 84 LYS A O 1
ATOM 650 N N . ARG A 1 85 ? -4.294 8.852 2.877 1.00 98.38 85 ARG A N 1
ATOM 651 C CA . ARG A 1 85 ? -2.916 8.463 3.245 1.00 98.38 85 ARG A CA 1
ATOM 652 C C . ARG A 1 85 ? -2.410 7.307 2.380 1.00 98.38 85 ARG A C 1
ATOM 654 O O . ARG A 1 85 ? -1.442 7.488 1.657 1.00 98.38 85 ARG A O 1
ATOM 661 N N . ALA A 1 86 ? -3.146 6.195 2.325 1.00 98.56 86 ALA A N 1
ATOM 662 C CA . ALA A 1 86 ? -2.773 5.050 1.490 1.00 98.56 86 ALA A CA 1
ATOM 663 C C . ALA A 1 86 ? -2.624 5.374 -0.011 1.00 98.56 86 ALA A C 1
ATOM 665 O O . ALA A 1 86 ? -1.565 5.073 -0.559 1.00 98.56 86 ALA A O 1
ATOM 666 N N . PRO A 1 87 ? -3.593 6.031 -0.691 1.00 98.62 87 PRO A N 1
ATOM 667 C CA . PRO A 1 87 ? -3.401 6.463 -2.077 1.00 98.62 87 PRO A CA 1
ATOM 668 C C . PRO A 1 87 ? -2.191 7.380 -2.280 1.00 98.62 87 PRO A C 1
ATOM 670 O O . PRO A 1 87 ? -1.487 7.254 -3.282 1.00 98.62 87 PRO A O 1
ATOM 673 N N . THR A 1 88 ? -1.934 8.291 -1.334 1.00 98.56 88 THR A N 1
ATOM 674 C CA . THR A 1 88 ? -0.770 9.189 -1.381 1.00 98.56 88 THR A CA 1
ATOM 675 C C . THR A 1 88 ? 0.535 8.399 -1.314 1.00 98.56 88 THR A C 1
ATOM 677 O O . THR A 1 88 ? 1.381 8.567 -2.193 1.00 98.56 88 THR A O 1
ATOM 680 N N . SER A 1 89 ? 0.675 7.495 -0.342 1.00 98.56 89 SER A N 1
ATOM 681 C CA . SER A 1 89 ? 1.868 6.657 -0.171 1.00 98.56 89 SER A CA 1
ATOM 682 C C . SER A 1 89 ? 2.092 5.713 -1.352 1.00 98.56 89 SER A C 1
ATOM 684 O O . SER A 1 89 ? 3.194 5.655 -1.894 1.00 98.56 89 SER A O 1
ATOM 686 N N . ALA A 1 90 ? 1.034 5.058 -1.834 1.00 98.56 90 ALA A N 1
ATOM 687 C CA . ALA A 1 90 ? 1.069 4.200 -3.017 1.00 98.56 90 ALA A CA 1
ATOM 688 C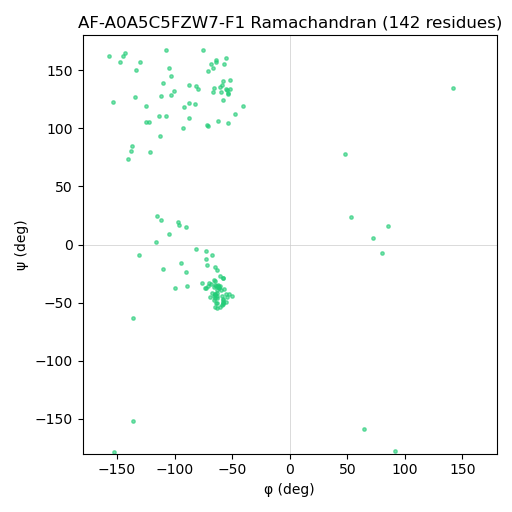 C . ALA A 1 90 ? 1.543 4.950 -4.273 1.00 98.56 90 ALA A C 1
ATOM 690 O O . ALA A 1 90 ? 2.408 4.474 -5.014 1.00 98.56 90 ALA A O 1
ATOM 691 N N . LYS A 1 91 ? 0.993 6.147 -4.513 1.00 98.62 91 LYS A N 1
ATOM 692 C CA . LYS A 1 91 ? 1.379 6.994 -5.648 1.00 98.62 91 LYS A CA 1
ATOM 693 C C . LYS A 1 91 ? 2.827 7.459 -5.528 1.00 98.62 91 LYS A C 1
ATOM 695 O O . LYS A 1 91 ? 3.549 7.440 -6.523 1.00 98.62 91 LYS A O 1
ATOM 700 N N . HIS A 1 92 ? 3.245 7.872 -4.333 1.00 98.56 92 HIS A N 1
ATOM 701 C CA . HIS A 1 92 ? 4.622 8.275 -4.070 1.00 98.56 92 HIS A CA 1
ATOM 702 C C . HIS A 1 92 ? 5.599 7.136 -4.383 1.00 98.56 92 HIS A C 1
ATOM 704 O O . HIS A 1 92 ? 6.492 7.325 -5.208 1.00 98.56 92 HIS A O 1
ATOM 710 N N . LEU A 1 93 ? 5.366 5.940 -3.828 1.00 98.38 93 LEU A N 1
ATOM 711 C CA . LEU A 1 93 ? 6.188 4.759 -4.089 1.00 98.38 93 LEU A CA 1
ATOM 712 C C . LEU A 1 93 ? 6.282 4.462 -5.589 1.00 98.38 93 LEU A C 1
ATOM 714 O O . LEU A 1 93 ? 7.377 4.297 -6.120 1.00 98.38 93 LEU A O 1
ATOM 718 N N . ARG A 1 94 ? 5.142 4.430 -6.294 1.00 98.31 94 ARG A N 1
ATOM 719 C CA . ARG A 1 94 ? 5.122 4.125 -7.730 1.00 98.31 94 ARG A CA 1
ATOM 720 C C . ARG A 1 94 ? 5.914 5.146 -8.549 1.00 98.31 9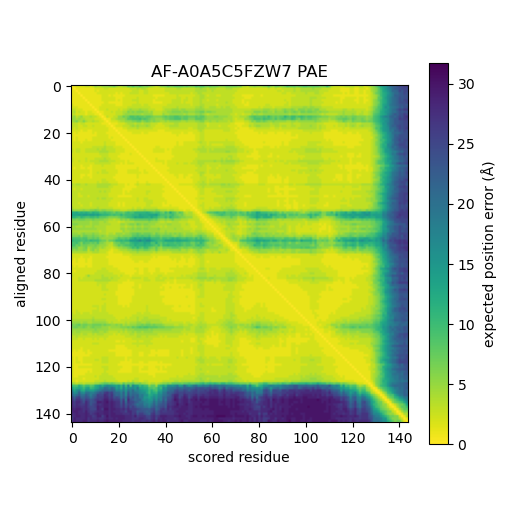4 ARG A C 1
ATOM 722 O O . ARG A 1 94 ? 6.564 4.757 -9.516 1.00 98.31 94 ARG A O 1
ATOM 729 N N . ASN A 1 95 ? 5.881 6.425 -8.177 1.00 98.19 95 ASN A N 1
ATOM 730 C CA . ASN A 1 95 ? 6.678 7.455 -8.842 1.00 98.19 95 ASN A CA 1
ATOM 731 C C . ASN A 1 95 ? 8.180 7.223 -8.635 1.00 98.19 95 ASN A C 1
ATOM 733 O O . ASN A 1 95 ? 8.928 7.264 -9.609 1.00 98.19 95 ASN A O 1
ATOM 737 N N . GLN A 1 96 ? 8.607 6.936 -7.402 1.00 97.88 96 GLN A N 1
ATOM 738 C CA . GLN A 1 96 ? 10.015 6.668 -7.090 1.00 97.88 96 GLN A CA 1
ATOM 739 C C . GLN A 1 96 ? 10.524 5.395 -7.777 1.00 97.88 96 GLN A C 1
ATOM 741 O O . GLN A 1 96 ? 11.597 5.393 -8.376 1.00 97.88 96 GLN A O 1
ATOM 746 N N . ASP A 1 97 ? 9.723 4.329 -7.782 1.00 97.44 97 ASP A N 1
ATOM 747 C CA . ASP A 1 97 ? 10.046 3.072 -8.466 1.00 97.44 97 ASP A CA 1
ATOM 748 C C . ASP A 1 97 ? 10.262 3.299 -9.976 1.00 97.44 97 ASP A C 1
ATOM 750 O O . ASP A 1 97 ? 11.259 2.866 -10.559 1.00 97.44 97 ASP A O 1
ATOM 754 N N . ARG A 1 98 ? 9.381 4.085 -10.611 1.00 97.12 98 ARG A N 1
ATOM 755 C CA . ARG A 1 98 ? 9.511 4.464 -12.028 1.00 97.12 98 ARG A CA 1
ATOM 756 C C . ARG A 1 98 ? 10.731 5.338 -12.306 1.00 97.12 98 ARG A C 1
ATOM 758 O O . ARG A 1 98 ? 11.339 5.176 -13.358 1.00 97.12 98 ARG A O 1
ATOM 765 N N . GLN A 1 99 ? 11.090 6.244 -11.397 1.00 96.94 99 GLN A N 1
ATOM 766 C CA . GLN A 1 99 ? 12.300 7.059 -11.538 1.00 96.94 99 GLN A CA 1
ATOM 767 C C . GLN A 1 99 ? 13.561 6.194 -11.468 1.00 96.94 99 GLN A C 1
ATOM 769 O O . GLN A 1 99 ? 14.438 6.323 -12.320 1.00 96.94 99 GLN A O 1
ATOM 774 N N . LYS A 1 100 ? 13.624 5.256 -10.517 1.00 95.62 100 LYS A N 1
ATOM 775 C CA . LYS A 1 100 ? 14.753 4.324 -10.384 1.00 95.62 100 LYS A CA 1
ATOM 776 C C . LYS A 1 100 ? 14.896 3.382 -11.574 1.00 95.62 100 LYS A C 1
ATOM 778 O O . LYS A 1 100 ? 16.011 3.075 -11.978 1.00 95.62 100 LYS A O 1
ATOM 783 N N . ASN A 1 101 ? 13.778 2.968 -12.161 1.00 94.88 101 ASN A N 1
ATOM 784 C CA . ASN A 1 101 ? 13.755 2.076 -13.318 1.00 94.88 101 ASN A CA 1
ATOM 785 C C . ASN A 1 101 ? 13.607 2.811 -14.662 1.00 94.88 101 ASN A C 1
ATOM 787 O O . ASN A 1 101 ? 13.256 2.191 -15.666 1.00 94.88 101 ASN A O 1
ATOM 791 N N . PHE A 1 102 ? 13.898 4.116 -14.721 1.00 95.81 102 PHE A N 1
ATOM 792 C CA . PHE A 1 102 ? 13.706 4.925 -15.931 1.00 95.81 102 PHE A CA 1
ATOM 793 C C . PHE A 1 102 ? 14.435 4.352 -17.160 1.00 95.81 102 PHE A C 1
ATOM 795 O O . PHE A 1 102 ? 13.854 4.268 -18.240 1.00 95.81 102 PHE A O 1
ATOM 802 N N . ALA A 1 103 ? 15.680 3.893 -16.989 1.00 96.19 103 ALA A N 1
ATOM 803 C CA . ALA A 1 103 ? 16.485 3.321 -18.073 1.00 96.19 103 ALA A CA 1
ATOM 804 C C . ALA A 1 103 ? 16.017 1.926 -18.538 1.00 96.19 103 ALA A C 1
ATOM 806 O O . ALA A 1 103 ? 16.391 1.491 -19.623 1.00 96.19 103 ALA A O 1
ATOM 807 N N . ALA A 1 104 ? 15.209 1.232 -17.731 1.00 92.81 104 ALA A N 1
ATOM 808 C CA . ALA A 1 104 ? 14.741 -0.135 -17.970 1.00 92.81 104 ALA A CA 1
ATOM 809 C C . ALA A 1 104 ? 13.217 -0.201 -18.181 1.00 92.81 104 ALA A C 1
ATOM 811 O O . ALA A 1 104 ? 12.590 -1.234 -17.935 1.00 92.81 104 ALA A O 1
ATOM 812 N N . TYR A 1 105 ? 12.603 0.906 -18.612 1.00 92.00 105 TYR A N 1
ATOM 813 C CA . TYR A 1 105 ? 11.173 0.963 -18.904 1.00 92.00 105 TYR A CA 1
ATOM 814 C C . TYR A 1 105 ? 10.758 -0.179 -19.859 1.00 92.00 105 TYR A C 1
ATOM 816 O O . TYR A 1 105 ? 11.434 -0.385 -20.869 1.00 92.00 105 TYR A O 1
ATOM 824 N N . PRO A 1 106 ? 9.654 -0.911 -19.596 1.00 94.19 106 PRO A N 1
ATOM 825 C CA . PRO A 1 106 ? 8.592 -0.636 -18.620 1.00 94.19 106 PRO A CA 1
ATOM 826 C C . PRO A 1 106 ? 8.734 -1.352 -17.262 1.00 94.19 106 PRO A C 1
ATOM 828 O O . PRO A 1 106 ? 7.746 -1.431 -16.524 1.00 94.19 106 PRO A O 1
ATOM 831 N N . ASN A 1 107 ? 9.909 -1.872 -16.903 1.00 94.69 107 ASN A N 1
ATOM 832 C CA . ASN A 1 107 ? 10.084 -2.648 -15.670 1.00 94.69 107 ASN A CA 1
ATOM 833 C C . ASN A 1 107 ? 10.003 -1.768 -14.408 1.00 94.69 107 ASN A C 1
ATOM 835 O O . ASN A 1 107 ? 10.350 -0.588 -14.447 1.00 94.69 107 ASN A O 1
ATOM 839 N N . ILE A 1 108 ? 9.521 -2.341 -13.301 1.00 96.00 108 ILE A N 1
ATOM 840 C CA . ILE A 1 108 ? 9.496 -1.755 -11.944 1.00 96.00 108 ILE A CA 1
ATOM 841 C C . ILE A 1 108 ? 9.660 -2.845 -10.889 1.00 96.00 108 ILE A C 1
ATOM 843 O O . ILE A 1 108 ? 9.340 -4.002 -11.151 1.00 96.00 108 ILE A O 1
ATOM 847 N N . PHE A 1 109 ? 10.115 -2.476 -9.694 1.00 94.94 109 PHE A N 1
ATOM 848 C CA . PHE A 1 109 ? 10.302 -3.411 -8.583 1.00 94.94 109 PHE A CA 1
ATOM 849 C C . PHE A 1 109 ? 8.977 -4.014 -8.098 1.00 94.94 109 PHE A C 1
ATOM 851 O O . PHE A 1 109 ? 8.900 -5.221 -7.877 1.00 94.94 109 PHE A O 1
ATOM 858 N N . TYR A 1 110 ? 7.922 -3.197 -7.979 1.00 96.31 110 TYR A N 1
ATOM 859 C CA . TYR A 1 110 ? 6.616 -3.632 -7.464 1.00 96.31 110 TYR A CA 1
ATOM 860 C C . TYR A 1 110 ? 5.488 -3.408 -8.485 1.00 96.31 110 TYR A C 1
ATOM 862 O O . TYR A 1 110 ? 4.727 -2.428 -8.388 1.00 96.31 110 TYR A O 1
ATOM 870 N N . PRO A 1 111 ? 5.344 -4.301 -9.486 1.00 95.69 111 PRO A N 1
ATOM 871 C CA . PRO A 1 111 ? 4.255 -4.221 -10.457 1.00 95.69 111 PRO A CA 1
ATOM 872 C C . PRO A 1 111 ? 2.876 -4.405 -9.808 1.00 95.69 111 PRO A C 1
ATOM 874 O O . PRO A 1 111 ? 1.935 -3.698 -10.177 1.00 95.69 111 PRO A O 1
ATOM 877 N N . GLU A 1 112 ? 2.777 -5.266 -8.791 1.00 96.44 112 GLU A N 1
ATOM 878 C CA . GLU A 1 112 ? 1.541 -5.575 -8.065 1.00 96.44 112 GLU A CA 1
ATOM 879 C C . GLU A 1 112 ? 1.379 -4.682 -6.831 1.00 96.44 112 GLU A C 1
ATOM 881 O O . GLU A 1 112 ? 1.978 -4.914 -5.780 1.00 96.44 112 GLU A O 1
ATOM 886 N N . LEU A 1 113 ? 0.556 -3.643 -6.964 1.00 98.00 113 LEU A N 1
ATOM 887 C CA . LEU A 1 113 ? 0.269 -2.688 -5.899 1.00 98.00 113 LEU A CA 1
ATOM 888 C C . LEU A 1 113 ? -1.232 -2.429 -5.833 1.00 98.00 113 LEU A C 1
ATOM 890 O O . LEU A 1 113 ? -1.839 -2.013 -6.821 1.00 98.00 113 LEU A O 1
ATOM 894 N N . TYR A 1 114 ? -1.807 -2.597 -4.645 1.00 98.50 114 TYR A N 1
ATOM 895 C CA . TYR A 1 114 ? -3.235 -2.444 -4.392 1.00 98.50 114 TYR A CA 1
ATOM 896 C C . TYR A 1 114 ? -3.505 -1.533 -3.193 1.00 98.50 114 TYR A C 1
ATOM 898 O O . TYR A 1 114 ? -2.671 -1.371 -2.304 1.00 98.50 114 TYR A O 1
ATOM 906 N N . ILE A 1 115 ? -4.707 -0.953 -3.161 1.00 98.75 115 ILE A N 1
ATOM 907 C CA . ILE A 1 115 ? -5.228 -0.199 -2.017 1.00 98.75 115 ILE A CA 1
ATOM 908 C C . ILE A 1 115 ? -6.381 -0.995 -1.408 1.00 98.75 115 ILE A C 1
ATOM 910 O O . ILE A 1 115 ? -7.330 -1.366 -2.106 1.00 98.75 115 ILE A O 1
ATOM 914 N N . LEU A 1 116 ? -6.331 -1.242 -0.099 1.00 98.62 116 LEU A N 1
ATOM 915 C CA . LEU A 1 116 ? -7.415 -1.912 0.610 1.00 98.62 116 LEU A CA 1
ATOM 916 C C . LEU A 1 116 ? -8.622 -0.978 0.718 1.00 98.62 116 LEU A C 1
ATOM 918 O O . LEU A 1 116 ? -8.652 -0.069 1.548 1.00 98.62 116 LEU A O 1
ATOM 922 N N . GLN A 1 117 ? -9.626 -1.205 -0.124 1.00 98.12 117 GLN A N 1
ATOM 923 C CA . GLN A 1 117 ? -10.879 -0.453 -0.100 1.00 98.12 117 GLN A CA 1
ATOM 924 C C . GLN A 1 117 ? -11.529 -0.470 1.293 1.00 98.12 117 GLN A C 1
ATOM 926 O O . GLN A 1 117 ? -11.697 -1.539 1.876 1.00 98.12 117 GLN A O 1
ATOM 931 N N . GLY A 1 118 ? -11.908 0.712 1.789 1.00 98.00 118 GLY A N 1
ATOM 932 C CA . GLY A 1 118 ? -12.513 0.899 3.114 1.00 98.00 118 GLY A CA 1
ATOM 933 C C . GLY A 1 118 ? -11.515 0.921 4.277 1.00 98.00 118 GLY A C 1
ATOM 934 O O . GLY A 1 118 ? -11.898 1.269 5.385 1.00 98.00 118 GLY A O 1
ATOM 935 N N . GLY A 1 119 ? -10.237 0.622 4.020 1.00 98.38 119 GLY A N 1
ATOM 936 C CA . GLY A 1 119 ? -9.169 0.705 5.011 1.00 98.38 119 GLY A CA 1
ATOM 937 C C . GLY A 1 119 ? -9.312 -0.265 6.179 1.00 98.38 119 GLY A C 1
ATOM 938 O O . GLY A 1 119 ? -9.969 -1.303 6.071 1.00 98.38 119 GLY A O 1
ATOM 939 N N . TYR A 1 120 ? -8.640 0.076 7.276 1.00 98.31 120 TYR A N 1
ATOM 940 C CA . TYR A 1 120 ? -8.676 -0.689 8.515 1.00 98.31 120 TYR A CA 1
ATOM 941 C C . TYR A 1 120 ? -10.091 -0.759 9.090 1.00 98.31 120 TYR A C 1
ATOM 943 O O . TYR A 1 120 ? -10.500 -1.823 9.539 1.00 98.31 120 TYR A O 1
ATOM 951 N N . GLU A 1 121 ? -10.871 0.321 8.993 1.00 97.62 121 GLU A N 1
ATOM 952 C CA . GLU A 1 121 ? -12.236 0.369 9.519 1.00 97.62 121 GLU A CA 1
ATOM 953 C C . GLU A 1 121 ? -13.127 -0.721 8.907 1.00 97.62 121 GLU A C 1
ATOM 955 O O . GLU A 1 121 ? -13.742 -1.515 9.626 1.00 97.62 121 GLU A O 1
ATOM 960 N N . ALA A 1 122 ? -13.144 -0.816 7.575 1.00 98.06 122 ALA A N 1
ATOM 961 C CA . ALA A 1 122 ? -13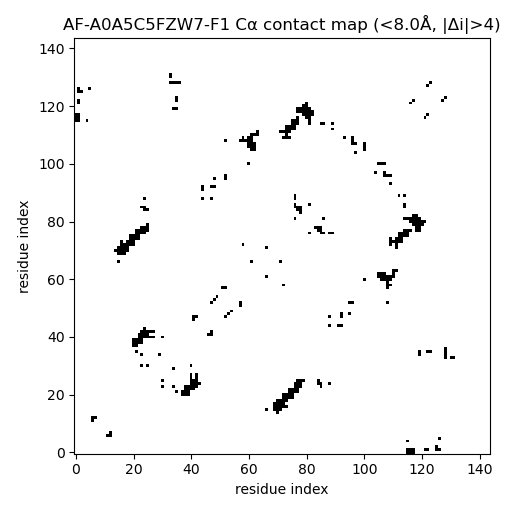.949 -1.814 6.883 1.00 98.06 122 ALA A CA 1
ATOM 962 C C . ALA A 1 122 ? -13.400 -3.230 7.091 1.00 98.06 122 ALA A C 1
ATOM 964 O O . ALA A 1 122 ? -14.171 -4.191 7.133 1.00 98.06 122 ALA A O 1
ATOM 965 N N . TYR A 1 123 ? -12.075 -3.364 7.212 1.00 97.88 123 TYR A N 1
ATOM 966 C CA . TYR A 1 123 ? -11.443 -4.646 7.497 1.00 97.88 123 TYR A CA 1
ATOM 967 C C . TYR A 1 123 ? -11.827 -5.160 8.880 1.00 97.88 123 TYR A C 1
ATOM 969 O O . TYR A 1 123 ? -12.372 -6.252 8.982 1.00 97.88 123 TYR A O 1
ATOM 977 N N . TYR A 1 124 ? -11.631 -4.348 9.917 1.00 96.50 124 TYR A N 1
ATOM 978 C CA . TYR A 1 124 ? -11.922 -4.691 11.304 1.00 96.50 124 TYR A CA 1
ATOM 979 C C . TYR A 1 124 ? -13.399 -5.032 11.523 1.00 96.50 124 TYR A C 1
ATOM 981 O O . TYR A 1 124 ? -13.720 -5.983 12.228 1.00 96.50 124 TYR A O 1
ATOM 989 N N . LYS A 1 125 ? -14.316 -4.307 10.868 1.00 96.62 125 LYS A N 1
ATOM 990 C CA . LYS A 1 125 ? -15.753 -4.623 10.905 1.00 96.62 125 LYS A CA 1
ATOM 991 C C . LYS A 1 125 ? -16.083 -6.014 10.356 1.00 96.62 125 LYS A C 1
ATOM 993 O O . LYS A 1 125 ? -17.019 -6.642 10.840 1.00 96.62 125 LYS A O 1
ATOM 998 N N . ALA A 1 126 ? -15.365 -6.464 9.328 1.00 96.44 126 ALA A N 1
ATOM 999 C CA . ALA A 1 126 ? -15.600 -7.755 8.683 1.00 96.44 126 ALA A CA 1
ATOM 1000 C C . ALA A 1 126 ? -14.812 -8.901 9.339 1.00 96.44 126 ALA A C 1
ATOM 1002 O O . ALA A 1 126 ? -15.314 -10.018 9.425 1.00 96.44 126 ALA A O 1
ATOM 1003 N N . TYR A 1 127 ? -13.596 -8.610 9.798 1.00 94.50 127 TYR A N 1
ATOM 1004 C CA . TYR A 1 127 ? -12.644 -9.544 10.391 1.00 94.50 127 TYR A CA 1
ATOM 1005 C C . TYR A 1 127 ? -12.000 -8.876 11.615 1.00 94.50 127 TYR A C 1
ATOM 1007 O O . TYR A 1 127 ? -10.901 -8.323 11.508 1.00 94.50 127 TYR A O 1
ATOM 1015 N N . PRO A 1 128 ? -12.686 -8.865 12.772 1.00 87.38 128 PRO A N 1
ATOM 1016 C CA . PRO A 1 128 ? -12.151 -8.257 13.983 1.00 87.38 128 PRO A CA 1
ATOM 1017 C C . PRO A 1 128 ? -10.816 -8.903 14.349 1.00 87.38 128 PRO A C 1
ATOM 1019 O O . PRO A 1 128 ? -10.734 -10.123 14.496 1.00 87.38 128 PRO A O 1
ATOM 1022 N N . VAL A 1 129 ? -9.767 -8.091 14.482 1.00 72.00 129 VAL A N 1
ATOM 1023 C CA . VAL A 1 129 ? -8.468 -8.581 14.950 1.00 72.00 129 VAL A CA 1
ATOM 1024 C C . VAL A 1 129 ? -8.502 -8.723 16.468 1.00 72.00 129 VAL A C 1
ATOM 1026 O O . VAL A 1 129 ? -8.986 -7.839 17.178 1.00 72.00 129 VAL A O 1
ATOM 1029 N N . SER A 1 130 ? -8.013 -9.852 16.979 1.00 60.03 130 SER A N 1
ATOM 1030 C CA . SER A 1 130 ? -7.818 -10.045 18.416 1.00 60.03 130 SER A CA 1
ATOM 1031 C C . SER A 1 130 ? -6.828 -8.993 18.929 1.00 60.03 130 SER A C 1
ATOM 1033 O O . SER A 1 130 ? -5.807 -8.778 18.271 1.00 60.03 130 SER A O 1
ATOM 1035 N N . PRO A 1 131 ? -7.073 -8.339 20.078 1.00 55.72 131 PRO A N 1
ATOM 1036 C CA . PRO A 1 131 ? -6.115 -7.386 20.622 1.00 55.72 131 PRO A CA 1
ATOM 1037 C C . PRO A 1 131 ? -4.756 -8.073 20.849 1.00 55.72 131 PRO A C 1
ATOM 1039 O O . PRO A 1 131 ? -4.731 -9.229 21.292 1.00 55.72 131 PRO A O 1
ATOM 1042 N N . PRO A 1 132 ? -3.628 -7.393 20.568 1.00 51.19 132 PRO A N 1
ATOM 1043 C CA . PRO A 1 132 ? -2.306 -7.933 20.846 1.00 51.19 132 PRO A CA 1
ATOM 1044 C C . PRO A 1 132 ? -2.173 -8.147 22.360 1.00 51.19 132 PRO A C 1
ATOM 1046 O O . PRO A 1 132 ? -2.083 -7.205 23.137 1.00 51.19 132 PRO A O 1
ATOM 1049 N N . HIS A 1 133 ? -2.224 -9.414 22.772 1.00 44.75 133 HIS A N 1
ATOM 1050 C CA . HIS A 1 133 ? -1.982 -9.908 24.127 1.00 44.75 133 HIS A CA 1
ATOM 1051 C C . HIS A 1 133 ? -2.701 -9.160 25.267 1.00 44.75 133 HIS A C 1
ATOM 1053 O O . HIS A 1 133 ? -2.068 -8.520 26.104 1.00 44.75 133 HIS A O 1
ATOM 1059 N N . THR A 1 134 ? -3.995 -9.421 25.469 1.00 43.69 134 THR A N 1
ATOM 1060 C CA . THR A 1 134 ? -4.397 -9.671 26.861 1.00 43.69 134 THR A CA 1
ATOM 1061 C C . THR A 1 134 ? -3.838 -11.038 27.220 1.00 43.69 134 THR A C 1
ATOM 1063 O O . THR A 1 134 ? -4.350 -12.058 26.757 1.00 43.69 134 THR A O 1
ATOM 1066 N N . CYS A 1 135 ? -2.744 -11.054 27.985 1.00 43.28 135 CYS A N 1
ATOM 1067 C CA . CYS A 1 135 ? -2.309 -12.234 28.722 1.00 43.28 135 CYS A CA 1
ATOM 1068 C C . CYS A 1 135 ? -3.562 -12.891 29.308 1.00 43.28 135 CYS A C 1
ATOM 1070 O O . CYS A 1 135 ? -4.317 -12.237 30.031 1.00 43.28 135 CYS A O 1
ATOM 1072 N N . SER A 1 136 ? -3.837 -14.135 28.920 1.00 48.19 136 SER A N 1
ATOM 1073 C CA . SER A 1 136 ? -4.885 -14.941 29.529 1.00 48.19 136 SER A CA 1
ATOM 1074 C C . SER A 1 136 ? -4.620 -14.950 31.029 1.00 48.19 136 SER A C 1
ATOM 1076 O O . SER A 1 136 ? -3.671 -15.592 31.482 1.00 48.19 136 SER A O 1
ATOM 1078 N N . ALA A 1 137 ? -5.408 -14.184 31.784 1.00 52.84 137 ALA A N 1
ATOM 1079 C CA . ALA A 1 137 ? -5.375 -14.243 33.232 1.00 52.84 137 ALA A CA 1
ATOM 1080 C C . ALA A 1 137 ? -5.569 -15.717 33.624 1.00 52.84 137 ALA A C 1
ATOM 1082 O O . ALA A 1 137 ? -6.490 -16.355 33.098 1.00 52.84 137 ALA A O 1
ATOM 1083 N N . PRO A 1 138 ? -4.710 -16.295 34.480 1.00 50.62 138 PRO A N 1
ATOM 1084 C CA . PRO A 1 138 ? -4.960 -17.635 34.972 1.00 50.62 138 PRO A CA 1
ATOM 1085 C C . PRO A 1 138 ? -6.304 -17.607 35.699 1.00 50.62 138 PRO A C 1
ATOM 1087 O O . PRO A 1 138 ? -6.568 -16.700 36.492 1.00 50.62 138 PRO A O 1
ATOM 1090 N N . LEU A 1 139 ? -7.166 -18.569 35.366 1.00 52.53 139 LEU A N 1
ATOM 1091 C CA . LEU A 1 139 ? -8.453 -18.784 36.017 1.00 52.53 139 LEU A CA 1
ATOM 1092 C C . LEU A 1 139 ? -8.240 -18.748 37.536 1.00 52.53 139 LEU A C 1
ATOM 1094 O O . LEU A 1 139 ? -7.556 -19.604 38.096 1.00 52.53 139 LEU A O 1
ATOM 1098 N N . ALA A 1 140 ? -8.787 -17.717 38.182 1.00 51.25 140 ALA A N 1
ATOM 1099 C CA . ALA A 1 140 ? -8.854 -17.650 39.630 1.00 51.25 140 ALA A CA 1
ATOM 1100 C C . ALA A 1 140 ? -9.643 -18.864 40.134 1.00 51.25 140 ALA A C 1
ATOM 1102 O O . ALA A 1 140 ? -10.644 -19.260 39.534 1.00 51.25 140 ALA A O 1
ATOM 1103 N N . GLY A 1 141 ? -9.124 -19.455 41.206 1.00 52.84 141 GLY A N 1
ATOM 1104 C CA . GLY A 1 141 ? -9.462 -20.786 41.679 1.00 52.84 141 GLY A CA 1
ATOM 1105 C C . GLY A 1 141 ? -10.950 -21.064 41.866 1.00 52.84 141 GLY A C 1
ATOM 1106 O O . GLY A 1 141 ? -11.712 -20.253 42.388 1.00 52.84 141 GLY A O 1
ATOM 1107 N N . GLN A 1 142 ? -11.313 -22.287 41.511 1.00 50.38 142 GLN A N 1
ATOM 1108 C CA . GLN A 1 142 ? -12.325 -23.059 42.208 1.00 50.38 142 GLN A CA 1
ATOM 1109 C C . GLN A 1 142 ? -11.647 -24.368 42.573 1.00 50.38 142 GLN A C 1
ATOM 1111 O O . GLN A 1 142 ? -11.388 -25.166 41.687 1.00 50.38 142 GLN A O 1
ATOM 1116 N N . ASP A 1 143 ? -11.309 -24.521 43.846 1.00 45.22 143 ASP A N 1
ATOM 1117 C CA . ASP A 1 143 ? -11.376 -25.792 44.557 1.00 45.22 1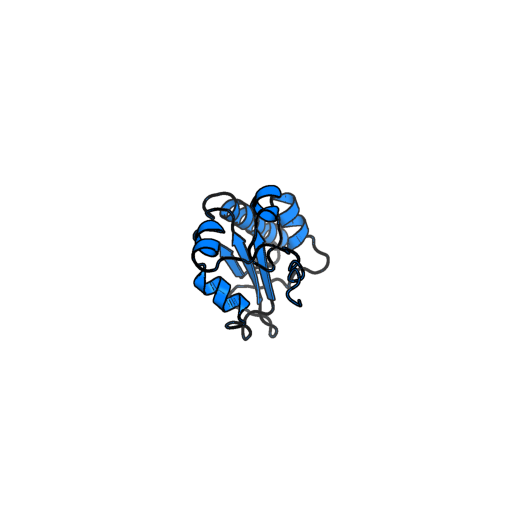43 ASP A CA 1
ATOM 1118 C C . ASP A 1 143 ? -11.565 -25.438 46.035 1.00 45.22 143 ASP A C 1
ATOM 1120 O O . ASP A 1 143 ? -10.837 -24.605 46.590 1.00 45.22 143 ASP A O 1
ATOM 1124 N N . GLY A 1 144 ? -12.658 -25.960 46.593 1.00 43.59 144 GLY A N 1
ATOM 1125 C CA . GLY A 1 144 ? -13.029 -25.837 48.001 1.00 43.59 144 GLY A CA 1
ATOM 1126 C C . GLY A 1 144 ? -12.480 -26.963 48.859 1.00 43.59 144 GLY A C 1
ATOM 1127 O O . GLY A 1 144 ? -11.558 -27.678 48.410 1.00 43.59 144 GLY A O 1
#

Secondary structure (DSSP, 8-state):
-HHHHHHHHTTTTTTTEEEEEEEE-S-HHHHHT---TTEEE--SHHHHHHHHHSSSSPPPPB-TT---TT-EEEEEEE-SSSSSHHHHHHHHHHHHHHHHTGGGTT-BS--EEEE-TTHHHHHHHHSPPPPTT-----------

Nearest PDB structures (foldseek):
  2ifd-assembly1_A  TM=9.535E-01  e=4.653E-13  Homo sapiens
  4wh9-assembly1_A  TM=9.535E-01  e=4.971E-13  Homo sapiens
  2uzq-assembly1_A  TM=9.560E-01  e=6.476E-13  Homo sapiens
  8roz-assembly1_C  TM=9.584E-01  e=1.029E-12  Homo sapiens
  2ifv-assembly1_A  TM=9.487E-01  e=9.012E-13  Homo sapiens

Mean predicted aligned error: 6.46 Å

InterPro domains:
  IPR000751 M-phase inducer phosphatase [PR00716] (22-42)
  IPR000751 M-phase inducer phosphatase [PR00716] (71-91)
  IPR000751 M-phase inducer phosphatase [PR00716] (103-124)
  IPR001763 Rhodanese-like domain [PF00581] (7-125)
  IPR001763 Rhodanese-like domain [PS50206] (16-131)
  IPR001763 Rhodanese-like domain [SM00450] (6-129)
  IPR036873 Rhodanese-like domain superfamily [G3DSA:3.40.250.10] (1-137)
  IPR036873 Rhodanese-like domain superfamily [SSF52821] (2-128)

pLDDT: mean 90.06, std 14.64, range [43.28, 98.81]